Protein AF-A0A9Q1H5P4-F1 (afdb_monomer_lite)

Sequence (180 aa):
MRKVANLATELMLASLFFWCTLTIFNMATGTLNIEVEPFDPDLEKCESYEERTIQFVLANDVIEDKKKVAVLLSSMGPKGYGLLKSLSTPTKPSTLTFPNICKRLHDYYNPKPPVLLERFRFYNQIQGPSEKIAEYLAELRRLSSKCNFGGYLNEALRDKFVCGLFDTAIQKNCFQRTIH

Organism: Holothuria leucospilota (NCBI:txid206669)

Secondary structure (DSSP, 8-state):
-HHHHHHHHHHHHHHHHHHHHHHHHHHHH-------PPP-TTTS-HHHHHHHHHHHHHHTT--SHHHHHHHHHHHTHHHHHHHHHHHHTTS-GGGS-HHHHHHHHHHHHSPPPPHHHHHHHHHH----TT--HHHHHHHHHHHHTTS--GGGHHHHHHHHHHHT-S-HHHHHHHHHHT--

pLDDT: mean 86.91, std 13.99, range [42.75, 98.12]

Structure (mmCIF, N/CA/C/O backbone):
data_AF-A0A9Q1H5P4-F1
#
_entry.id   AF-A0A9Q1H5P4-F1
#
loop_
_atom_site.group_PDB
_atom_site.id
_atom_site.type_symbol
_atom_site.label_atom_id
_atom_site.label_alt_id
_atom_site.label_comp_id
_atom_site.label_asym_id
_atom_site.label_entity_id
_atom_site.label_seq_id
_atom_site.pdbx_PDB_ins_code
_atom_site.Cartn_x
_atom_site.Cartn_y
_atom_site.Cartn_z
_atom_site.occupancy
_atom_site.B_iso_or_equiv
_atom_site.auth_seq_id
_atom_site.auth_comp_id
_atom_site.auth_asym_id
_atom_site.auth_atom_id
_atom_site.pdbx_PDB_model_num
ATOM 1 N N . MET A 1 1 ? 62.545 2.302 -18.876 1.00 51.69 1 MET A N 1
ATOM 2 C CA . MET A 1 1 ? 61.712 3.328 -18.204 1.00 51.69 1 MET A CA 1
ATOM 3 C C . MET A 1 1 ? 61.069 4.331 -19.171 1.00 51.69 1 MET A C 1
ATOM 5 O O . MET A 1 1 ? 59.868 4.521 -19.074 1.00 51.69 1 MET A O 1
ATOM 9 N N . ARG A 1 2 ? 61.783 4.897 -20.163 1.00 49.81 2 ARG A N 1
ATOM 10 C CA . ARG A 1 2 ? 61.217 5.875 -21.130 1.00 49.81 2 ARG A CA 1
ATOM 11 C C . ARG A 1 2 ? 60.007 5.394 -21.964 1.00 49.81 2 ARG A C 1
ATOM 13 O O . ARG A 1 2 ? 59.100 6.174 -22.201 1.00 49.81 2 ARG A O 1
ATOM 20 N N . LYS A 1 3 ? 59.950 4.114 -22.361 1.00 52.09 3 LYS A N 1
ATOM 21 C CA . LYS A 1 3 ? 58.834 3.566 -23.168 1.00 52.09 3 LYS A CA 1
ATOM 22 C C . LYS A 1 3 ? 57.500 3.443 -22.411 1.00 52.09 3 LYS A C 1
ATOM 24 O O . LYS A 1 3 ? 56.452 3.529 -23.030 1.00 52.09 3 LYS A O 1
ATOM 29 N N . VAL A 1 4 ? 57.535 3.263 -21.088 1.00 55.25 4 VAL A N 1
ATOM 30 C CA . VAL A 1 4 ? 56.321 3.092 -20.261 1.00 55.25 4 VAL A CA 1
ATOM 31 C C . VAL A 1 4 ? 55.666 4.445 -19.962 1.00 55.25 4 VAL A C 1
ATOM 33 O O . VAL A 1 4 ? 54.445 4.547 -19.952 1.00 55.25 4 VAL A O 1
ATOM 36 N N . ALA A 1 5 ? 56.474 5.501 -19.804 1.00 55.66 5 ALA A N 1
ATOM 37 C CA . ALA A 1 5 ? 55.980 6.867 -19.634 1.00 55.66 5 ALA A CA 1
ATOM 38 C C . ALA A 1 5 ? 55.215 7.366 -20.874 1.00 55.66 5 ALA A C 1
ATOM 40 O O . ALA A 1 5 ? 54.154 7.968 -20.732 1.00 55.66 5 ALA A O 1
ATOM 41 N N . ASN A 1 6 ? 55.686 7.047 -22.085 1.00 58.84 6 ASN A N 1
ATOM 42 C CA . ASN A 1 6 ? 54.999 7.448 -23.319 1.00 58.84 6 ASN A CA 1
ATOM 43 C C . ASN A 1 6 ? 53.631 6.770 -23.466 1.00 58.84 6 ASN A C 1
ATOM 45 O O . ASN A 1 6 ? 52.664 7.438 -23.812 1.00 58.84 6 ASN A O 1
ATOM 49 N N . LEU A 1 7 ? 53.525 5.486 -23.108 1.00 65.06 7 LEU A N 1
ATOM 50 C CA . LEU A 1 7 ? 52.263 4.747 -23.185 1.00 65.06 7 LEU A CA 1
ATOM 51 C C . LEU A 1 7 ? 51.211 5.286 -22.200 1.00 65.06 7 LEU A C 1
ATOM 53 O O . LEU A 1 7 ? 50.043 5.420 -22.550 1.00 65.06 7 LEU A O 1
ATOM 57 N N . ALA A 1 8 ? 51.622 5.644 -20.979 1.00 68.06 8 ALA A N 1
ATOM 58 C CA . ALA A 1 8 ? 50.729 6.266 -20.000 1.00 68.06 8 ALA A CA 1
ATOM 59 C C . ALA A 1 8 ? 50.239 7.647 -20.468 1.00 68.06 8 ALA A C 1
ATOM 61 O O . ALA A 1 8 ? 49.067 7.980 -20.300 1.00 68.06 8 ALA A O 1
ATOM 62 N N . THR A 1 9 ? 51.120 8.423 -21.104 1.00 71.81 9 THR A N 1
ATOM 63 C CA . THR A 1 9 ? 50.775 9.751 -21.632 1.00 71.81 9 THR A CA 1
ATOM 64 C C . THR A 1 9 ? 49.818 9.646 -22.825 1.00 71.81 9 THR A C 1
ATOM 66 O O . THR A 1 9 ? 48.848 10.393 -22.896 1.00 71.81 9 THR A O 1
ATOM 69 N N . GLU A 1 10 ? 50.024 8.679 -23.724 1.00 74.69 10 GLU A N 1
ATOM 70 C CA . GLU A 1 10 ? 49.123 8.411 -24.856 1.00 74.69 10 GLU A CA 1
ATOM 71 C C . GLU A 1 10 ? 47.742 7.918 -24.403 1.00 74.69 10 GLU A C 1
ATOM 73 O O . GLU A 1 10 ? 46.731 8.376 -24.928 1.00 74.69 10 GLU A O 1
ATOM 78 N N . LEU A 1 11 ? 47.674 7.053 -23.385 1.00 71.88 11 LEU A N 1
ATOM 79 C CA . LEU A 1 11 ? 46.405 6.595 -22.804 1.00 71.88 11 LEU A CA 1
ATOM 80 C C . LEU A 1 11 ? 45.640 7.728 -22.104 1.00 71.88 11 LEU A C 1
ATOM 82 O O . LEU A 1 11 ? 44.417 7.805 -22.219 1.00 71.88 11 LEU A O 1
ATOM 86 N N . MET A 1 12 ? 46.344 8.631 -21.413 1.00 74.94 12 MET A N 1
ATOM 87 C CA . MET A 1 12 ? 45.732 9.827 -20.825 1.00 74.94 12 MET A CA 1
ATOM 88 C C . MET A 1 12 ? 45.236 10.804 -21.892 1.00 74.94 12 MET A C 1
ATOM 90 O O . MET A 1 12 ? 44.149 11.354 -21.755 1.00 74.94 12 MET A O 1
ATOM 94 N N . LEU A 1 13 ? 45.994 11.014 -22.969 1.00 74.50 13 LEU A N 1
ATOM 95 C CA . LEU A 1 13 ? 45.557 11.867 -24.073 1.00 74.50 13 LEU A CA 1
ATOM 96 C C . LEU A 1 13 ? 44.364 11.257 -24.814 1.00 74.50 13 LEU A C 1
ATOM 98 O O . LEU A 1 13 ? 43.433 11.985 -25.138 1.00 74.50 13 LEU A O 1
ATOM 102 N N . ALA A 1 14 ? 44.340 9.938 -25.022 1.00 75.19 14 ALA A N 1
ATOM 103 C CA . ALA A 1 14 ? 43.212 9.241 -25.634 1.00 75.19 14 ALA A CA 1
ATOM 104 C C . ALA A 1 14 ? 41.943 9.314 -24.769 1.00 75.19 14 ALA A C 1
ATOM 106 O O . ALA A 1 14 ? 40.855 9.520 -25.306 1.00 75.19 14 ALA A O 1
ATOM 107 N N . SER A 1 15 ? 42.066 9.203 -23.440 1.00 73.00 15 SER A N 1
ATOM 108 C CA . SER A 1 15 ? 40.922 9.365 -22.539 1.00 73.00 15 SER A CA 1
ATOM 109 C C . SER A 1 15 ? 40.432 10.811 -22.519 1.00 73.00 15 SER A C 1
ATOM 111 O O . SER A 1 15 ? 39.238 11.041 -22.674 1.00 73.00 15 SER A O 1
ATOM 113 N N . LEU A 1 16 ? 41.330 11.795 -22.426 1.00 73.19 16 LEU A N 1
ATOM 114 C CA . LEU A 1 16 ? 40.971 13.213 -22.486 1.00 73.19 16 LEU A CA 1
ATOM 115 C C . LEU A 1 16 ? 40.317 13.575 -23.823 1.00 73.19 16 LEU A C 1
ATOM 117 O O . LEU A 1 16 ? 39.323 14.294 -23.826 1.00 73.19 16 LEU A O 1
ATOM 121 N N . PHE A 1 17 ? 40.806 13.037 -24.945 1.00 79.12 17 PHE A N 1
ATOM 122 C CA . PHE A 1 17 ? 40.160 13.199 -26.248 1.00 79.12 17 PHE A CA 1
ATOM 123 C C . PHE A 1 17 ? 38.780 12.549 -26.284 1.00 79.12 17 PHE A C 1
ATOM 125 O O . PHE A 1 17 ? 37.854 13.175 -26.784 1.00 79.12 17 PHE A O 1
ATOM 132 N N . PHE A 1 18 ? 38.617 11.348 -25.727 1.00 78.19 18 PHE A N 1
ATOM 133 C CA . PHE A 1 18 ? 37.320 10.675 -25.645 1.00 78.19 18 PHE A CA 1
ATOM 134 C C . PHE A 1 18 ? 36.313 11.458 -24.792 1.00 78.19 18 PHE A C 1
ATOM 136 O O . PHE A 1 18 ? 35.179 11.666 -25.209 1.00 78.19 18 PHE A O 1
ATOM 143 N N . TRP A 1 19 ? 36.727 11.965 -23.628 1.00 67.50 19 TRP A N 1
ATOM 144 C CA . TRP A 1 19 ? 35.877 12.804 -22.779 1.00 67.50 19 TRP A CA 1
ATOM 145 C C . TRP A 1 19 ? 35.565 14.154 -23.434 1.00 67.50 19 TRP A C 1
ATOM 147 O O . TRP A 1 19 ? 34.446 14.650 -23.312 1.00 67.50 19 TRP A O 1
ATOM 157 N 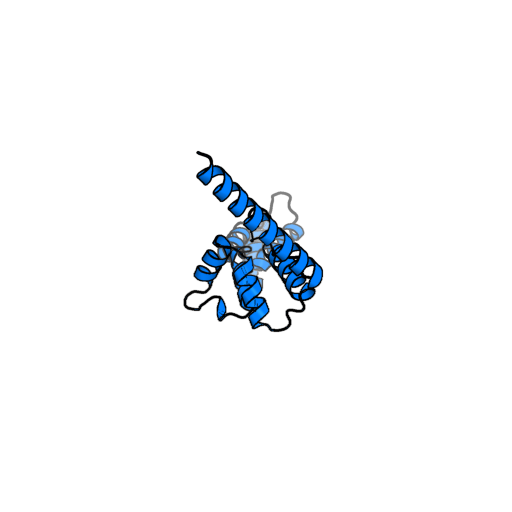N . CYS A 1 20 ? 36.509 14.734 -24.177 1.00 73.69 20 CYS A N 1
ATOM 158 C CA . CYS A 1 20 ? 36.313 15.994 -24.890 1.00 73.69 20 CYS A CA 1
ATOM 159 C C . CYS A 1 20 ? 35.357 15.827 -26.083 1.00 73.69 20 CYS A C 1
ATOM 161 O O . CYS A 1 20 ? 34.416 16.606 -26.221 1.00 73.69 20 CYS A O 1
ATOM 163 N N . THR A 1 21 ? 35.516 14.778 -26.900 1.00 72.44 21 THR A N 1
ATOM 164 C CA . THR A 1 21 ? 34.601 14.493 -28.017 1.00 72.44 21 THR A CA 1
ATOM 165 C C . THR A 1 21 ? 33.212 14.101 -27.529 1.00 72.44 21 THR A C 1
ATOM 167 O O . THR A 1 21 ? 32.233 14.549 -28.118 1.00 72.44 21 THR A O 1
ATOM 170 N N . LEU A 1 22 ? 33.105 13.351 -26.427 1.00 63.53 22 LEU A N 1
ATOM 171 C CA . LEU A 1 22 ? 31.829 13.021 -25.791 1.00 63.53 22 LEU A CA 1
ATOM 172 C C . LEU A 1 22 ? 31.125 14.275 -25.248 1.00 63.53 22 LEU A C 1
ATOM 174 O O . LEU A 1 22 ? 29.926 14.445 -25.445 1.00 63.53 22 LEU A O 1
ATOM 178 N N . THR A 1 23 ? 31.868 15.193 -24.626 1.00 61.50 23 THR A N 1
ATOM 179 C CA . THR A 1 23 ? 31.311 16.459 -24.118 1.00 61.50 23 THR A CA 1
ATOM 180 C C . THR A 1 23 ? 30.851 17.365 -25.261 1.00 61.50 23 THR A C 1
ATOM 182 O O . THR A 1 23 ? 29.743 17.893 -25.217 1.00 61.50 23 THR A O 1
ATOM 185 N N . ILE A 1 24 ? 31.653 17.497 -26.322 1.00 65.75 24 ILE A N 1
ATOM 186 C CA . ILE A 1 24 ? 31.302 18.277 -27.519 1.00 65.75 24 ILE A CA 1
ATOM 187 C C . ILE A 1 24 ? 30.094 17.659 -28.241 1.00 65.75 24 ILE A C 1
ATOM 189 O O . ILE A 1 24 ? 29.213 18.392 -28.687 1.00 65.75 24 ILE A O 1
ATOM 193 N N . PHE A 1 25 ? 30.004 16.328 -28.311 1.00 59.41 25 PHE A N 1
ATOM 194 C CA . PHE A 1 25 ? 28.846 15.617 -28.859 1.00 59.41 25 PHE A CA 1
ATOM 195 C C . PHE A 1 25 ? 27.571 15.878 -28.041 1.00 59.41 25 PHE A C 1
ATOM 197 O O . PHE A 1 25 ? 26.530 16.193 -28.619 1.00 59.41 25 PHE A O 1
ATOM 204 N N . ASN A 1 26 ? 27.658 15.834 -26.708 1.00 53.50 26 ASN A N 1
ATOM 205 C CA . ASN A 1 26 ? 26.534 16.135 -25.813 1.00 53.50 26 ASN A CA 1
ATOM 206 C C . ASN A 1 26 ? 26.091 17.607 -25.916 1.00 53.50 26 ASN A C 1
ATOM 208 O O . ASN A 1 26 ? 24.898 17.900 -25.927 1.00 53.50 26 ASN A O 1
ATOM 212 N N . MET A 1 27 ? 27.037 18.542 -26.066 1.00 51.41 27 MET A N 1
ATOM 213 C CA . MET A 1 27 ? 26.733 19.961 -26.296 1.00 51.41 27 MET A CA 1
ATOM 214 C C . MET A 1 27 ? 26.083 20.213 -27.667 1.00 51.41 27 MET A C 1
ATOM 216 O O . MET A 1 27 ? 25.209 21.068 -27.774 1.00 51.41 27 MET A O 1
ATOM 220 N N . ALA A 1 28 ? 26.481 19.475 -28.709 1.00 53.34 28 ALA A N 1
ATOM 221 C CA . ALA A 1 28 ? 25.953 19.625 -30.069 1.00 53.34 28 ALA A CA 1
ATOM 222 C C . ALA A 1 28 ? 24.545 19.030 -30.257 1.00 53.34 28 ALA A C 1
ATOM 224 O O . ALA A 1 28 ? 23.816 19.445 -31.154 1.00 53.34 28 ALA A O 1
ATOM 225 N N . THR A 1 29 ? 24.163 18.062 -29.423 1.00 52.38 29 THR A N 1
ATOM 226 C CA . THR A 1 29 ? 22.863 17.371 -29.480 1.00 52.38 29 THR A CA 1
ATOM 227 C C . THR A 1 29 ? 21.826 17.947 -28.515 1.00 52.38 29 THR A C 1
ATOM 229 O O . THR A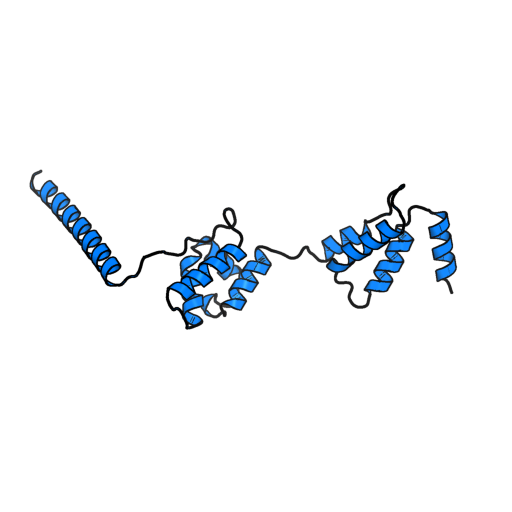 1 29 ? 20.663 17.561 -28.576 1.00 52.38 29 THR A O 1
ATOM 232 N N . GLY A 1 30 ? 22.210 18.879 -27.632 1.00 47.84 30 GLY A N 1
ATOM 233 C CA . GLY A 1 30 ? 21.310 19.457 -26.627 1.00 47.84 30 GLY A CA 1
ATOM 234 C C . GLY A 1 30 ? 20.871 18.471 -25.537 1.00 47.84 30 GLY A C 1
ATOM 235 O O . GLY A 1 30 ? 20.143 18.855 -24.624 1.00 47.84 30 GLY A O 1
ATOM 236 N N . THR A 1 31 ? 21.330 17.219 -25.585 1.00 46.59 31 THR A N 1
ATOM 237 C CA . THR A 1 31 ? 21.102 16.224 -24.539 1.00 46.59 31 THR A CA 1
ATOM 238 C C . THR A 1 31 ? 22.047 16.486 -23.376 1.00 46.59 31 THR A C 1
ATOM 240 O O . THR A 1 31 ? 23.176 16.001 -23.310 1.00 46.59 31 THR A O 1
ATOM 243 N N . LEU A 1 32 ? 21.558 17.274 -22.422 1.00 48.78 32 LEU A N 1
ATOM 244 C CA . LEU A 1 32 ? 21.985 17.177 -21.034 1.00 48.78 32 LEU A CA 1
ATOM 245 C C . LEU A 1 32 ? 21.763 15.715 -20.610 1.00 48.78 32 LEU A C 1
ATOM 247 O O . LEU A 1 32 ? 20.619 15.275 -20.529 1.00 48.78 32 LEU A O 1
ATOM 251 N N . ASN A 1 33 ? 22.840 14.957 -20.374 1.00 55.16 33 ASN A N 1
ATOM 252 C CA . ASN A 1 33 ? 22.792 13.618 -19.769 1.00 55.16 33 ASN A CA 1
ATOM 253 C C . ASN A 1 33 ? 22.322 13.729 -18.305 1.00 55.16 33 ASN A C 1
ATOM 255 O O . ASN A 1 33 ? 23.080 13.475 -17.372 1.00 55.16 33 ASN A O 1
ATOM 259 N N . ILE A 1 34 ? 21.089 14.181 -18.090 1.00 62.75 34 ILE A N 1
ATOM 260 C CA . ILE A 1 34 ? 20.423 14.144 -16.793 1.00 62.75 34 ILE A CA 1
ATOM 261 C C . ILE A 1 34 ? 19.836 12.746 -16.693 1.00 62.75 34 ILE A C 1
ATOM 263 O O . ILE A 1 34 ? 18.690 12.514 -17.055 1.00 62.75 34 ILE A O 1
ATOM 267 N N . GLU A 1 35 ? 20.644 11.778 -16.280 1.00 74.12 35 GLU A N 1
ATOM 268 C CA . GLU A 1 35 ? 20.106 10.464 -15.951 1.00 74.12 35 GLU A CA 1
ATOM 269 C C . GLU A 1 35 ? 19.216 10.587 -14.710 1.00 74.12 35 GLU A C 1
ATOM 271 O O . GLU A 1 35 ? 19.541 11.274 -13.741 1.00 74.12 35 GLU A O 1
ATOM 276 N N . VAL A 1 36 ? 18.061 9.927 -14.743 1.00 86.19 36 VAL A N 1
ATOM 277 C CA . VAL A 1 36 ? 17.199 9.805 -13.568 1.00 86.19 36 VAL A CA 1
ATOM 278 C C . VAL A 1 36 ? 17.952 8.952 -12.553 1.00 86.19 36 VAL A C 1
ATOM 280 O O . VAL A 1 36 ? 18.156 7.762 -12.788 1.00 86.19 36 VAL A O 1
ATOM 283 N N . GLU A 1 37 ? 18.356 9.554 -11.431 1.00 90.50 37 GLU A N 1
ATOM 284 C CA . GLU A 1 37 ? 19.043 8.821 -10.363 1.00 90.50 37 GLU A CA 1
ATOM 285 C C . GLU A 1 37 ? 18.213 7.608 -9.912 1.00 90.50 37 GLU A C 1
ATOM 287 O O . GLU A 1 37 ? 16.980 7.691 -9.934 1.00 90.50 37 GLU A O 1
ATOM 292 N N . PRO A 1 38 ? 18.835 6.498 -9.483 1.00 93.69 38 PRO A N 1
ATOM 293 C CA . PRO A 1 38 ? 18.115 5.335 -8.977 1.00 93.69 38 PRO A CA 1
ATOM 294 C C . PRO A 1 38 ? 17.149 5.658 -7.842 1.00 93.69 38 PRO A C 1
ATOM 296 O O . PRO A 1 38 ? 17.393 6.554 -7.040 1.00 93.69 38 PRO A O 1
ATOM 299 N N . PHE A 1 39 ? 16.062 4.893 -7.764 1.00 93.00 39 PHE A N 1
ATOM 300 C CA . PHE A 1 39 ? 15.120 5.012 -6.661 1.00 93.00 39 PHE A CA 1
ATOM 301 C C . PHE A 1 39 ? 15.747 4.503 -5.359 1.00 93.00 39 PHE A C 1
ATOM 303 O O . PHE A 1 39 ? 16.233 3.365 -5.305 1.00 93.00 39 PHE A O 1
ATOM 310 N N . ASP A 1 40 ? 15.669 5.320 -4.309 1.00 92.25 40 ASP A N 1
ATOM 311 C CA . ASP A 1 40 ? 16.050 4.942 -2.953 1.00 92.25 40 ASP A CA 1
ATOM 312 C C . ASP A 1 40 ? 14.885 5.201 -1.977 1.00 92.25 40 ASP A C 1
ATOM 314 O O . ASP A 1 40 ? 14.543 6.361 -1.726 1.00 92.25 40 ASP A O 1
ATOM 318 N N . PRO A 1 41 ? 14.270 4.143 -1.410 1.00 90.25 41 PRO A N 1
ATOM 319 C CA . PRO A 1 41 ? 13.143 4.294 -0.494 1.00 90.25 41 PRO A CA 1
ATOM 320 C C . PRO A 1 41 ? 13.510 4.972 0.835 1.00 90.25 41 PRO A C 1
ATOM 322 O O . PRO A 1 41 ? 12.603 5.397 1.548 1.00 90.25 41 PRO A O 1
ATOM 325 N N . ASP A 1 42 ? 14.800 5.072 1.178 1.00 91.81 42 ASP A N 1
ATOM 326 C CA . ASP A 1 42 ? 15.257 5.786 2.374 1.00 91.81 42 ASP A CA 1
ATOM 327 C C . ASP A 1 42 ? 15.393 7.302 2.126 1.00 91.81 42 ASP A C 1
ATOM 329 O O . ASP A 1 42 ? 15.415 8.086 3.078 1.00 91.81 42 ASP A O 1
ATOM 333 N N . LEU A 1 43 ? 15.469 7.732 0.858 1.00 92.44 43 LEU A N 1
ATOM 334 C CA . LEU A 1 43 ? 15.679 9.133 0.468 1.00 92.44 43 LEU A CA 1
ATOM 335 C C . LEU A 1 43 ? 14.416 9.808 -0.071 1.00 92.44 43 LEU A C 1
ATOM 337 O O . LEU A 1 43 ? 14.216 11.002 0.151 1.00 92.44 43 LEU A O 1
ATOM 341 N N . GLU A 1 44 ? 13.560 9.072 -0.777 1.00 92.62 44 GLU A N 1
ATOM 342 C CA . GLU A 1 44 ? 12.361 9.629 -1.397 1.00 92.62 44 GLU A CA 1
ATOM 343 C C . GLU A 1 44 ? 11.172 8.661 -1.363 1.00 92.62 44 GLU A C 1
ATOM 345 O O . GLU A 1 44 ? 11.305 7.449 -1.189 1.00 92.62 44 GLU A O 1
ATOM 350 N N . LYS A 1 45 ? 9.971 9.208 -1.564 1.00 92.88 45 LYS A N 1
ATOM 351 C CA . LYS A 1 45 ? 8.753 8.408 -1.719 1.00 92.88 45 LYS A CA 1
ATOM 352 C C . LYS A 1 45 ? 8.649 7.856 -3.138 1.00 92.88 45 LYS A C 1
ATOM 354 O O . LYS A 1 45 ? 9.083 8.498 -4.092 1.00 92.88 45 LYS A O 1
ATOM 359 N N . CYS A 1 46 ? 8.000 6.701 -3.283 1.00 92.88 46 CYS A N 1
ATOM 360 C CA . CYS A 1 46 ? 7.779 6.076 -4.589 1.00 92.88 46 CYS A CA 1
ATOM 361 C C . CYS A 1 46 ? 7.018 7.002 -5.556 1.00 92.88 46 CYS A C 1
ATOM 363 O O . CYS A 1 46 ? 7.329 7.039 -6.742 1.00 92.88 46 CYS A O 1
ATOM 365 N N . GLU A 1 47 ? 6.065 7.783 -5.049 1.00 93.25 47 GLU A N 1
ATOM 366 C CA . GLU A 1 47 ? 5.308 8.762 -5.831 1.00 93.25 47 GLU A CA 1
ATOM 367 C C . GLU A 1 47 ? 6.214 9.871 -6.374 1.00 93.25 47 GLU A C 1
ATOM 369 O O . GLU A 1 47 ? 6.118 10.240 -7.539 1.00 93.25 47 GLU A O 1
ATOM 374 N N . SER A 1 48 ? 7.150 10.360 -5.555 1.00 94.06 48 SER A N 1
ATOM 375 C CA . SER A 1 48 ? 8.129 11.368 -5.977 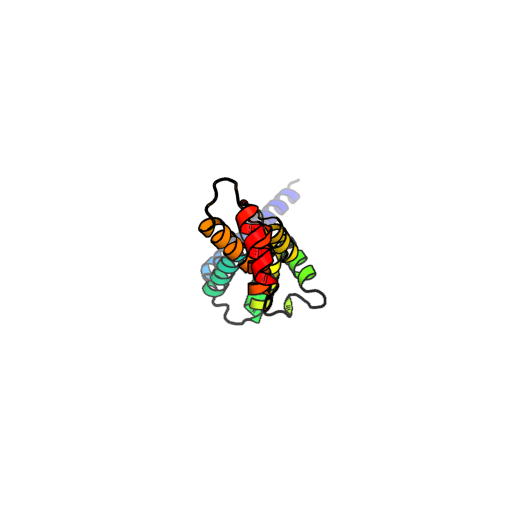1.00 94.06 48 SER A CA 1
ATOM 376 C C . SER A 1 48 ? 9.055 10.825 -7.069 1.00 94.06 48 SER A C 1
ATOM 378 O O . SER A 1 48 ? 9.360 11.532 -8.032 1.00 94.06 48 SER A O 1
ATOM 380 N N . TYR A 1 49 ? 9.434 9.546 -6.969 1.00 94.69 49 TYR A N 1
ATOM 381 C CA . TYR A 1 49 ? 10.204 8.858 -8.003 1.00 94.69 49 TYR A CA 1
ATOM 382 C C . TYR A 1 49 ? 9.437 8.735 -9.329 1.00 94.69 49 TYR A C 1
ATOM 384 O O . TYR A 1 49 ? 9.988 8.985 -10.408 1.00 94.69 49 TYR A O 1
ATOM 392 N N . GLU A 1 50 ? 8.155 8.368 -9.262 1.00 94.19 50 GLU A N 1
ATOM 393 C CA . GLU A 1 50 ? 7.272 8.327 -10.429 1.00 94.19 50 GLU A CA 1
ATOM 394 C C . GLU A 1 50 ? 7.164 9.712 -11.080 1.00 94.19 50 GLU A C 1
ATOM 396 O O . GLU A 1 50 ? 7.390 9.843 -12.285 1.00 94.19 50 GLU A O 1
ATOM 401 N N . GLU A 1 51 ? 6.887 10.751 -10.288 1.00 93.81 51 GLU A N 1
ATOM 402 C CA . GLU A 1 51 ? 6.735 12.128 -10.760 1.00 93.81 51 GLU A CA 1
ATOM 403 C C . GLU A 1 51 ? 7.984 12.615 -11.503 1.00 93.81 51 GLU A C 1
ATOM 405 O O . GLU A 1 51 ? 7.876 13.090 -12.638 1.00 93.81 51 GLU A O 1
ATOM 410 N N . ARG A 1 52 ? 9.184 12.447 -10.925 1.00 93.56 52 ARG A N 1
ATOM 411 C CA . ARG A 1 52 ? 10.431 12.866 -11.590 1.00 93.56 52 ARG A CA 1
ATOM 412 C C . ARG A 1 52 ? 10.744 12.042 -12.839 1.00 93.56 52 ARG A C 1
ATOM 414 O O . ARG A 1 52 ? 11.242 12.594 -13.819 1.00 93.56 52 ARG A O 1
ATOM 421 N N . THR A 1 53 ? 10.394 10.755 -12.852 1.00 92.19 53 THR A N 1
ATOM 422 C CA . THR A 1 53 ? 10.538 9.909 -14.048 1.00 92.19 53 THR A CA 1
ATOM 423 C C . THR A 1 53 ? 9.608 10.375 -15.168 1.00 92.19 53 THR A C 1
ATOM 425 O O . THR A 1 53 ? 10.018 10.429 -16.328 1.00 92.19 53 THR A O 1
ATOM 428 N N . ILE A 1 54 ? 8.375 10.772 -14.840 1.00 92.25 54 ILE A N 1
ATOM 429 C CA . ILE A 1 54 ? 7.430 11.346 -15.805 1.00 92.25 54 ILE A CA 1
ATOM 430 C C . ILE A 1 54 ? 7.967 12.667 -16.361 1.00 92.25 54 ILE A C 1
ATOM 432 O O . ILE A 1 54 ? 7.938 12.859 -17.575 1.00 92.25 54 ILE A O 1
ATOM 436 N N . GLN A 1 55 ? 8.503 13.554 -15.516 1.00 92.25 55 GLN A N 1
ATOM 437 C CA . GLN A 1 55 ? 9.112 14.802 -15.991 1.00 92.25 55 GLN A CA 1
ATOM 438 C C . GLN A 1 55 ? 10.291 14.541 -16.931 1.00 92.25 55 GLN A C 1
ATOM 440 O O . GLN A 1 55 ? 10.399 15.190 -17.967 1.00 92.25 55 GLN A O 1
ATOM 445 N N . PHE A 1 56 ? 11.129 13.548 -16.628 1.00 90.94 56 PHE A N 1
ATOM 446 C CA . PHE A 1 56 ? 12.218 13.147 -17.516 1.00 90.94 56 PHE A CA 1
ATOM 447 C C . PHE A 1 56 ? 11.706 12.620 -18.865 1.00 90.94 56 PHE A C 1
ATOM 449 O O . PHE A 1 56 ? 12.191 13.030 -19.917 1.00 90.94 56 PHE A O 1
ATOM 456 N N . VAL A 1 57 ? 10.696 11.746 -18.850 1.00 90.25 57 VAL A N 1
ATOM 457 C CA . VAL A 1 57 ? 10.036 11.229 -20.060 1.00 90.25 57 VAL A CA 1
ATOM 458 C C . VAL A 1 57 ? 9.475 12.369 -20.917 1.00 90.25 57 VAL A C 1
ATOM 460 O O . VAL A 1 57 ? 9.643 12.347 -22.135 1.00 90.25 57 VAL A O 1
ATOM 463 N N . LEU A 1 58 ? 8.840 13.364 -20.291 1.00 89.25 58 LEU A N 1
ATOM 464 C CA . LEU A 1 58 ? 8.278 14.533 -20.970 1.00 89.25 58 LEU A CA 1
ATOM 465 C C . LEU A 1 58 ? 9.367 15.440 -21.552 1.00 89.25 58 LEU A C 1
ATOM 467 O O . LEU A 1 58 ? 9.266 15.833 -22.707 1.00 89.25 58 LEU A O 1
ATOM 471 N N . ALA A 1 59 ? 10.418 15.731 -20.784 1.00 86.94 59 ALA A N 1
ATOM 472 C CA . ALA A 1 59 ? 11.521 16.589 -21.217 1.00 86.94 59 ALA A CA 1
ATOM 473 C C . ALA A 1 59 ? 12.326 16.004 -22.390 1.00 86.94 59 ALA A C 1
ATOM 475 O O . ALA A 1 59 ? 12.972 16.751 -23.116 1.00 86.94 59 ALA A O 1
ATOM 476 N N . ASN A 1 60 ? 12.288 14.681 -22.569 1.00 86.19 60 ASN A N 1
ATOM 477 C CA . ASN A 1 60 ? 12.992 13.966 -23.636 1.00 86.19 60 ASN A CA 1
ATOM 478 C C . ASN A 1 60 ? 12.060 13.505 -24.772 1.00 86.19 60 ASN A C 1
ATOM 480 O O . ASN A 1 60 ? 12.429 12.610 -25.536 1.00 86.19 60 ASN A O 1
ATOM 484 N N . ASP A 1 61 ? 10.841 14.051 -24.861 1.00 88.19 61 ASP A N 1
ATOM 485 C CA . ASP A 1 61 ? 9.856 13.728 -25.905 1.00 88.19 61 ASP A CA 1
ATOM 486 C C . ASP A 1 61 ? 9.605 12.212 -26.068 1.00 88.19 61 ASP A C 1
ATOM 488 O O . ASP A 1 61 ? 9.398 11.675 -27.164 1.00 88.19 61 ASP A O 1
ATOM 492 N N . VAL A 1 62 ? 9.612 11.472 -24.954 1.00 86.00 62 VAL A N 1
ATOM 493 C CA . VAL A 1 62 ? 9.376 10.025 -24.950 1.00 86.00 62 VAL A CA 1
ATOM 494 C C . VAL A 1 62 ? 7.870 9.753 -24.976 1.00 86.00 62 VAL A C 1
ATOM 496 O O . VAL A 1 62 ? 7.205 9.572 -23.956 1.00 86.00 62 VAL A O 1
ATOM 499 N N . ILE A 1 63 ? 7.315 9.707 -26.187 1.00 84.38 63 ILE A N 1
ATOM 500 C CA . ILE A 1 63 ? 5.864 9.571 -26.398 1.00 84.38 63 ILE A CA 1
ATOM 501 C C . ILE A 1 63 ? 5.401 8.107 -26.291 1.00 84.38 63 ILE A C 1
ATOM 503 O O . ILE A 1 63 ? 4.344 7.827 -25.723 1.00 84.38 63 ILE A O 1
ATOM 507 N N . GLU A 1 64 ? 6.189 7.161 -26.811 1.00 91.19 64 GLU A N 1
ATOM 508 C CA . GLU A 1 64 ? 5.809 5.746 -26.902 1.00 91.19 64 GLU A CA 1
ATOM 509 C C . GLU A 1 64 ? 5.814 5.050 -25.532 1.00 91.19 64 GLU A C 1
ATOM 511 O O . GLU A 1 64 ? 6.833 5.014 -24.841 1.00 91.19 64 GLU A O 1
ATOM 516 N N . ASP A 1 65 ? 4.708 4.397 -25.168 1.00 90.50 65 ASP A N 1
ATOM 517 C CA . ASP A 1 65 ? 4.554 3.754 -23.855 1.00 90.50 65 ASP A CA 1
ATOM 518 C C . ASP A 1 65 ? 5.605 2.677 -23.568 1.00 90.50 65 ASP A C 1
ATOM 520 O O . ASP A 1 65 ? 6.092 2.566 -22.442 1.00 90.50 65 ASP A O 1
ATOM 524 N N . LYS A 1 66 ? 6.024 1.918 -24.589 1.00 92.12 66 LYS A N 1
ATOM 525 C CA . LYS A 1 66 ? 7.114 0.942 -24.444 1.00 92.12 66 LYS A CA 1
ATOM 526 C C . LYS A 1 66 ? 8.431 1.608 -24.055 1.00 92.12 66 LYS A C 1
ATOM 528 O O . LYS A 1 66 ? 9.179 1.048 -23.256 1.00 92.12 66 LYS A O 1
ATOM 533 N N . LYS A 1 67 ? 8.709 2.803 -24.585 1.00 92.12 67 LYS A N 1
ATOM 534 C CA . LYS A 1 67 ? 9.909 3.565 -24.233 1.00 92.12 67 LYS A CA 1
ATOM 535 C C . LYS A 1 67 ? 9.813 4.129 -22.819 1.00 92.12 67 LYS A C 1
ATOM 537 O O . LYS A 1 67 ? 10.802 4.058 -22.106 1.00 92.12 67 LYS A O 1
ATOM 542 N N . LYS A 1 68 ? 8.637 4.579 -22.368 1.00 92.25 68 LYS A N 1
ATOM 543 C CA . LYS A 1 68 ? 8.425 4.999 -20.965 1.00 92.25 68 LYS A CA 1
ATOM 544 C C . LYS A 1 68 ? 8.732 3.869 -19.983 1.00 92.25 68 LYS A C 1
ATOM 546 O O . LYS A 1 68 ? 9.422 4.077 -18.991 1.00 92.25 68 LYS A O 1
ATOM 551 N N . VAL A 1 69 ? 8.260 2.657 -20.292 1.00 95.38 69 VAL A N 1
ATOM 552 C CA . VAL A 1 69 ? 8.581 1.452 -19.512 1.00 95.38 69 VAL A CA 1
ATOM 553 C C . VAL A 1 69 ? 10.083 1.174 -19.543 1.00 95.38 69 VAL A C 1
ATOM 555 O O . VAL A 1 69 ? 10.673 0.942 -18.495 1.00 95.38 69 VAL A O 1
ATOM 558 N N . ALA A 1 70 ? 10.723 1.230 -20.714 1.00 94.31 70 ALA A N 1
ATOM 559 C CA . ALA A 1 70 ? 12.165 1.014 -20.824 1.00 94.31 70 ALA A CA 1
ATOM 560 C C . ALA A 1 70 ? 12.973 2.023 -19.991 1.00 94.31 70 ALA A C 1
ATOM 562 O O . ALA A 1 70 ? 13.863 1.604 -19.254 1.00 94.31 70 ALA A O 1
ATOM 563 N N . VAL A 1 71 ? 12.613 3.311 -20.052 1.00 92.94 71 VAL A N 1
ATOM 564 C CA . VAL A 1 71 ? 13.214 4.384 -19.247 1.00 92.94 71 VAL A CA 1
ATOM 565 C C . VAL A 1 71 ? 13.109 4.041 -17.764 1.00 92.94 71 VAL A C 1
ATOM 567 O O . VAL A 1 71 ? 14.144 3.881 -17.125 1.00 92.94 71 VAL A O 1
ATOM 570 N N . LEU A 1 72 ? 11.897 3.798 -17.252 1.00 94.12 72 LEU A N 1
ATOM 571 C CA . LEU A 1 72 ? 11.667 3.473 -15.839 1.00 94.12 72 LEU A CA 1
ATOM 572 C C . LEU A 1 72 ? 12.471 2.247 -15.371 1.00 94.12 72 L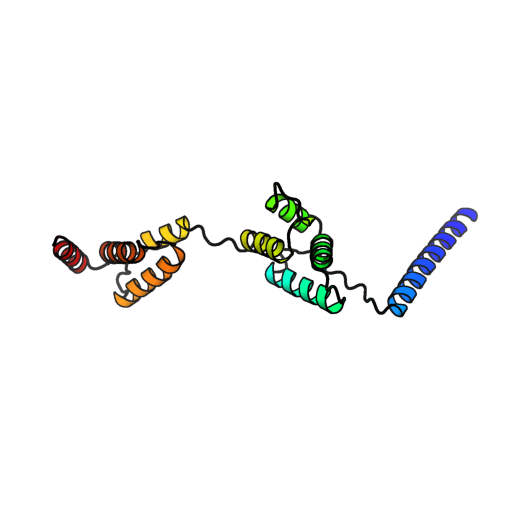EU A C 1
ATOM 574 O O . LEU A 1 72 ? 13.074 2.259 -14.299 1.00 94.12 72 LEU A O 1
ATOM 578 N N . LEU A 1 73 ? 12.493 1.176 -16.172 1.00 95.25 73 LEU A N 1
ATOM 579 C CA . LEU A 1 73 ? 13.220 -0.049 -15.829 1.00 95.25 73 LEU A CA 1
ATOM 580 C C . LEU A 1 73 ? 14.739 0.153 -15.834 1.00 95.25 73 LEU A C 1
ATOM 582 O O . LEU A 1 73 ? 15.430 -0.474 -15.033 1.00 95.25 73 LEU A O 1
ATOM 586 N N . SER A 1 74 ? 15.255 1.004 -16.725 1.00 92.75 74 SER A N 1
ATOM 587 C CA . SER A 1 74 ? 16.682 1.337 -16.777 1.00 92.75 74 SER A CA 1
ATOM 588 C C . SER A 1 74 ? 17.110 2.293 -15.662 1.00 92.75 74 SER A C 1
ATOM 590 O O . SER A 1 74 ? 18.206 2.139 -15.131 1.00 92.75 74 SER A O 1
ATOM 592 N N . SER A 1 75 ? 16.242 3.227 -15.261 1.00 92.69 75 SER A N 1
ATOM 593 C CA . SER A 1 75 ? 16.566 4.269 -14.285 1.00 92.69 75 SER A CA 1
ATOM 594 C C . SER A 1 75 ? 16.409 3.833 -12.833 1.00 92.69 75 SER A C 1
ATOM 596 O O . SER A 1 75 ? 17.030 4.420 -11.961 1.00 92.69 75 SER A O 1
ATOM 598 N N . MET A 1 76 ? 15.597 2.816 -12.524 1.00 92.81 76 MET A N 1
ATOM 599 C CA . MET A 1 76 ? 15.280 2.454 -11.128 1.00 92.81 76 MET A CA 1
ATOM 600 C C . MET A 1 76 ? 16.411 1.757 -10.361 1.00 92.81 76 MET A C 1
ATOM 602 O O . MET A 1 76 ? 16.294 1.511 -9.158 1.00 92.81 76 MET A O 1
ATOM 606 N N . GLY A 1 77 ? 17.502 1.421 -11.050 1.00 94.00 77 GLY A N 1
ATOM 607 C CA . GLY A 1 77 ? 18.659 0.746 -10.476 1.00 94.00 77 GLY A CA 1
ATOM 608 C C . GLY A 1 77 ? 18.409 -0.720 -10.081 1.00 94.00 77 GLY A C 1
ATOM 609 O O . GLY A 1 77 ? 17.294 -1.244 -10.165 1.00 94.00 77 GLY A O 1
ATOM 610 N N . PRO A 1 78 ? 19.461 -1.428 -9.631 1.00 94.31 78 PRO A N 1
ATOM 611 C CA . PRO A 1 78 ? 19.414 -2.874 -9.414 1.00 94.31 78 PRO A CA 1
ATOM 612 C C . PRO A 1 78 ? 18.477 -3.290 -8.272 1.00 94.31 78 PRO A C 1
ATOM 614 O O . PRO A 1 78 ? 17.793 -4.308 -8.390 1.00 94.31 78 PRO A O 1
ATOM 617 N N . LYS A 1 79 ? 18.412 -2.508 -7.183 1.00 93.31 79 LYS A N 1
ATOM 618 C CA . LYS A 1 79 ? 17.525 -2.787 -6.040 1.00 93.31 79 LYS A CA 1
ATOM 619 C C . LYS A 1 79 ? 16.051 -2.657 -6.441 1.00 93.31 79 LYS A C 1
ATOM 621 O O . LYS A 1 79 ? 15.288 -3.604 -6.252 1.00 93.31 79 LYS A O 1
ATOM 626 N N . GLY A 1 80 ? 15.677 -1.524 -7.045 1.00 93.69 80 GLY A N 1
ATOM 627 C CA . GLY A 1 80 ? 14.313 -1.268 -7.514 1.00 93.69 80 GLY A CA 1
ATOM 628 C C . GLY A 1 80 ? 13.865 -2.286 -8.563 1.00 93.69 80 GLY A C 1
ATOM 629 O O . GLY A 1 80 ? 12.789 -2.875 -8.443 1.00 93.69 80 GLY A O 1
ATOM 630 N N . TYR A 1 81 ? 14.731 -2.589 -9.534 1.00 95.75 81 TYR A N 1
ATOM 631 C CA . TYR A 1 81 ? 14.434 -3.588 -10.560 1.00 95.75 81 TYR A CA 1
ATOM 632 C C . TYR A 1 81 ? 14.293 -5.003 -9.982 1.00 95.75 81 TYR A C 1
ATOM 634 O O . TYR A 1 81 ? 13.389 -5.747 -10.370 1.00 95.75 81 TYR A O 1
ATOM 642 N N . GLY A 1 82 ? 15.153 -5.387 -9.032 1.00 96.25 82 GLY A N 1
ATOM 643 C CA . GLY A 1 82 ? 15.081 -6.680 -8.347 1.00 96.25 82 GLY A CA 1
ATOM 644 C C . GLY A 1 82 ? 13.760 -6.877 -7.601 1.00 96.25 82 GLY A C 1
ATOM 645 O O . GLY A 1 82 ? 13.116 -7.920 -7.753 1.00 96.25 82 GLY A O 1
ATOM 646 N N . LEU A 1 83 ? 13.315 -5.854 -6.866 1.00 95.81 83 LEU A N 1
ATOM 647 C CA . LEU A 1 83 ? 12.011 -5.851 -6.208 1.00 95.81 83 LEU A CA 1
ATOM 648 C C . LEU A 1 83 ? 10.872 -5.968 -7.226 1.00 95.81 83 LEU A C 1
ATOM 650 O O . LEU A 1 83 ? 10.032 -6.860 -7.104 1.00 95.81 83 LEU A O 1
ATOM 654 N N . LEU A 1 84 ? 10.852 -5.116 -8.255 1.00 96.88 84 LEU A N 1
ATOM 655 C CA . LEU A 1 84 ? 9.796 -5.134 -9.266 1.00 96.88 84 LEU A CA 1
ATOM 656 C C . LEU A 1 84 ? 9.712 -6.492 -9.973 1.00 96.88 84 LEU A C 1
ATOM 658 O O . LEU A 1 84 ? 8.615 -6.989 -10.232 1.00 96.88 84 LEU A O 1
ATOM 662 N N . LYS A 1 85 ? 10.857 -7.121 -10.260 1.00 97.06 85 LYS A N 1
ATOM 663 C CA . LYS A 1 85 ? 10.916 -8.469 -10.831 1.00 97.06 85 LYS A CA 1
ATOM 664 C C . LYS A 1 85 ? 10.246 -9.495 -9.915 1.00 97.06 85 LYS A C 1
ATOM 666 O O . LYS A 1 85 ? 9.461 -10.296 -10.412 1.00 97.06 85 LYS A O 1
ATOM 671 N N . SER A 1 86 ? 10.493 -9.431 -8.604 1.00 97.12 86 SER A N 1
ATOM 672 C CA . SER A 1 86 ? 9.804 -10.270 -7.613 1.00 97.12 86 SER A CA 1
ATOM 673 C C . SER A 1 86 ? 8.288 -10.037 -7.646 1.00 97.12 86 SER A C 1
ATOM 675 O O . SER A 1 86 ? 7.525 -10.978 -7.876 1.00 97.12 86 SER A O 1
ATOM 677 N N . LEU A 1 87 ? 7.861 -8.769 -7.564 1.00 95.69 87 LEU A N 1
ATOM 678 C CA . LEU A 1 87 ? 6.452 -8.352 -7.584 1.00 95.69 87 LEU A CA 1
ATOM 679 C C . LEU A 1 87 ? 5.721 -8.665 -8.900 1.00 95.69 87 LEU A C 1
ATOM 681 O O . LEU A 1 87 ? 4.491 -8.655 -8.927 1.00 95.69 87 LEU A O 1
ATOM 685 N N . SER A 1 88 ? 6.443 -8.903 -9.998 1.00 95.94 88 SER A N 1
ATOM 686 C CA . SER A 1 88 ? 5.867 -9.155 -11.328 1.00 95.94 88 SER A CA 1
ATOM 687 C C . SER A 1 88 ? 5.690 -10.640 -11.653 1.00 95.94 88 SER A C 1
ATOM 689 O O . SER A 1 88 ? 5.032 -10.962 -12.642 1.00 95.94 88 SER A O 1
ATOM 691 N N . THR A 1 89 ? 6.230 -11.549 -10.840 1.00 93.62 89 THR A N 1
ATOM 692 C CA . THR A 1 89 ? 6.165 -13.005 -11.061 1.00 93.62 89 THR A CA 1
ATOM 693 C C . THR A 1 89 ? 4.711 -13.486 -11.229 1.00 93.62 89 THR A C 1
ATOM 695 O O . THR A 1 89 ? 3.858 -13.086 -10.434 1.00 93.62 89 THR A O 1
ATOM 698 N N . PRO A 1 90 ? 4.384 -14.332 -12.236 1.00 93.81 90 PRO A N 1
ATOM 699 C CA . PRO A 1 90 ? 5.268 -15.016 -13.199 1.00 93.81 90 PRO A CA 1
ATOM 700 C C . PRO A 1 90 ? 5.600 -14.216 -14.476 1.00 93.81 90 PRO A C 1
ATOM 702 O O . PRO A 1 90 ? 6.260 -14.732 -15.377 1.00 93.81 90 PRO A O 1
ATOM 705 N N . THR A 1 91 ? 5.140 -12.971 -14.591 1.00 95.50 91 THR A N 1
ATOM 706 C CA . THR A 1 91 ? 5.358 -12.118 -15.771 1.00 95.50 91 THR A CA 1
ATOM 707 C C . THR A 1 91 ? 6.676 -11.340 -15.703 1.00 95.50 91 THR A C 1
ATOM 709 O O . THR A 1 91 ? 7.268 -11.164 -14.637 1.00 95.50 91 THR A O 1
ATOM 712 N N . LYS A 1 92 ? 7.163 -10.857 -16.854 1.00 95.31 92 LYS A N 1
ATOM 713 C CA . LYS A 1 92 ? 8.368 -10.014 -16.914 1.00 95.31 92 LYS A CA 1
ATOM 714 C C . LYS A 1 92 ? 7.991 -8.540 -16.715 1.00 95.31 92 LYS A C 1
ATOM 716 O O . LYS A 1 92 ? 7.038 -8.099 -17.361 1.00 95.31 92 LYS A O 1
ATOM 721 N N . PRO A 1 93 ? 8.770 -7.745 -15.954 1.00 95.94 93 PRO A N 1
ATOM 722 C CA . PRO A 1 93 ? 8.525 -6.307 -15.814 1.00 95.94 93 PRO A CA 1
ATOM 723 C C . PRO A 1 93 ? 8.383 -5.571 -17.154 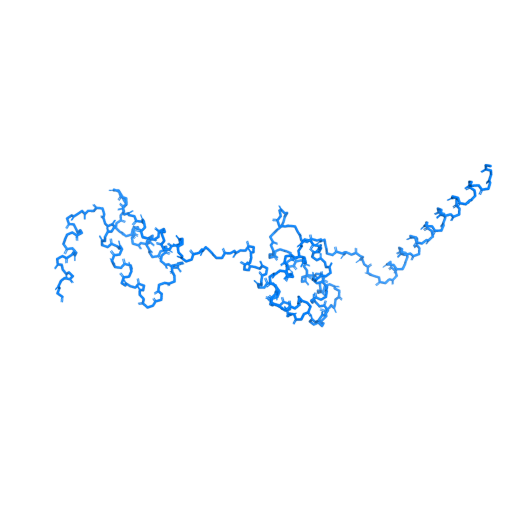1.00 95.94 93 PRO A C 1
ATOM 725 O O . PRO A 1 93 ? 7.493 -4.746 -17.309 1.00 95.94 93 PRO A O 1
ATOM 728 N N . SER A 1 94 ? 9.178 -5.942 -18.164 1.00 95.75 94 SER A N 1
ATOM 729 C CA . SER A 1 94 ? 9.140 -5.341 -19.508 1.00 95.75 94 SER A CA 1
ATOM 730 C C . SER A 1 94 ? 7.863 -5.613 -20.311 1.00 95.75 94 SER A C 1
ATOM 732 O O . SER A 1 94 ? 7.648 -4.980 -21.340 1.00 95.75 94 SER A O 1
ATOM 734 N N . THR A 1 95 ? 7.024 -6.556 -19.874 1.00 96.12 95 THR A N 1
ATOM 735 C CA . THR A 1 95 ? 5.723 -6.845 -20.505 1.00 96.12 95 THR A CA 1
ATOM 736 C C . THR A 1 95 ? 4.561 -6.100 -19.850 1.00 96.12 95 THR A C 1
ATOM 738 O O . THR A 1 95 ? 3.443 -6.147 -20.358 1.00 96.12 95 THR A O 1
ATOM 741 N N . LEU A 1 96 ? 4.805 -5.422 -18.725 1.00 96.25 96 LEU A N 1
ATOM 742 C CA . LEU A 1 96 ? 3.799 -4.631 -18.028 1.00 96.25 96 LEU A CA 1
ATOM 743 C C . LEU A 1 96 ? 3.678 -3.238 -18.651 1.00 96.25 96 LEU A C 1
ATOM 745 O O . LEU A 1 96 ? 4.626 -2.698 -19.217 1.00 96.25 96 LEU A O 1
ATOM 749 N N . THR A 1 97 ? 2.500 -2.637 -18.511 1.00 96.50 97 THR A N 1
ATOM 750 C CA . THR A 1 97 ? 2.290 -1.224 -18.836 1.00 96.50 97 THR A CA 1
ATOM 751 C C . THR A 1 97 ? 2.849 -0.339 -17.723 1.00 96.50 97 THR A C 1
ATOM 753 O O . THR A 1 97 ? 2.898 -0.759 -16.564 1.00 96.50 97 THR A O 1
ATOM 756 N N . PHE A 1 98 ? 3.218 0.901 -18.052 1.00 94.00 98 PHE A N 1
ATOM 757 C CA . PHE A 1 98 ? 3.714 1.872 -17.070 1.00 94.00 98 PHE A CA 1
ATOM 758 C C . PHE A 1 98 ? 2.770 2.019 -15.852 1.00 94.00 98 PHE A C 1
ATOM 760 O O . PHE A 1 98 ? 3.238 1.810 -14.733 1.00 94.00 98 PHE A O 1
ATOM 767 N N . PRO A 1 99 ? 1.437 2.199 -16.015 1.00 95.12 99 PRO A N 1
ATOM 768 C CA . PRO A 1 99 ? 0.526 2.287 -14.868 1.00 95.12 99 PRO A CA 1
ATOM 769 C C . PRO A 1 99 ? 0.493 1.021 -14.002 1.00 95.12 99 PRO A C 1
ATOM 771 O O . PRO A 1 99 ? 0.346 1.099 -12.784 1.00 95.12 99 PRO A O 1
ATOM 774 N N . ASN A 1 100 ? 0.642 -0.161 -14.609 1.00 96.38 100 ASN A N 1
ATOM 775 C CA . ASN A 1 100 ? 0.675 -1.419 -13.864 1.00 96.38 100 ASN A CA 1
ATOM 776 C C . ASN A 1 100 ? 1.964 -1.571 -13.049 1.00 96.38 100 ASN A C 1
ATOM 778 O O . ASN A 1 100 ? 1.928 -2.183 -11.982 1.00 96.38 100 ASN A O 1
ATOM 782 N N . ILE A 1 101 ? 3.085 -1.030 -13.534 1.00 96.31 101 ILE A N 1
ATOM 783 C CA . ILE A 1 101 ? 4.342 -0.990 -12.781 1.00 96.31 101 ILE A CA 1
ATOM 784 C C . ILE A 1 101 ? 4.195 -0.050 -11.582 1.00 96.31 101 ILE A C 1
ATOM 786 O O . ILE A 1 101 ? 4.407 -0.500 -10.456 1.00 96.31 101 ILE A O 1
ATOM 790 N N . CYS A 1 102 ? 3.756 1.197 -11.798 1.00 94.44 102 CYS A N 1
ATOM 791 C CA . CYS A 1 102 ? 3.563 2.173 -10.718 1.00 94.44 102 CYS A CA 1
ATOM 792 C C . CYS A 1 102 ? 2.606 1.641 -9.649 1.00 94.44 102 CYS A C 1
ATOM 794 O O . CYS A 1 102 ? 2.929 1.653 -8.465 1.00 94.44 102 CYS A O 1
ATOM 796 N N . LYS A 1 103 ? 1.479 1.040 -10.057 1.00 94.31 103 LYS A N 1
ATOM 797 C CA . LYS A 1 103 ? 0.534 0.412 -9.126 1.00 94.31 103 LYS A CA 1
ATOM 798 C C . LYS A 1 103 ? 1.191 -0.646 -8.234 1.00 94.31 103 LYS A C 1
ATOM 800 O O . LYS A 1 103 ? 0.975 -0.631 -7.029 1.00 94.31 103 LYS A O 1
ATOM 805 N N . ARG A 1 104 ? 1.992 -1.558 -8.799 1.00 95.06 104 ARG A N 1
ATOM 806 C CA . ARG A 1 104 ? 2.674 -2.606 -8.013 1.00 95.06 104 ARG A CA 1
ATOM 807 C C . ARG A 1 104 ? 3.658 -2.016 -7.008 1.00 95.06 104 ARG A C 1
ATOM 809 O O . ARG A 1 104 ? 3.749 -2.521 -5.894 1.00 95.06 104 ARG A O 1
ATOM 816 N N . LEU A 1 105 ? 4.388 -0.973 -7.401 1.00 94.44 105 LEU A N 1
ATOM 817 C CA . LEU A 1 105 ? 5.319 -0.285 -6.509 1.00 94.44 105 LEU A CA 1
ATOM 818 C C . LEU A 1 105 ? 4.563 0.454 -5.396 1.00 94.44 105 LEU A C 1
ATOM 820 O O . LEU A 1 105 ? 4.918 0.305 -4.231 1.00 94.44 105 LEU A O 1
ATOM 824 N N . HIS A 1 106 ? 3.470 1.150 -5.715 1.00 93.19 106 HIS A N 1
ATOM 825 C CA . HIS A 1 106 ? 2.618 1.813 -4.724 1.00 93.19 106 HIS A CA 1
ATOM 826 C C . HIS A 1 106 ? 1.994 0.832 -3.736 1.00 93.19 106 HIS A C 1
ATOM 828 O O . HIS A 1 106 ? 2.038 1.079 -2.537 1.00 93.19 106 HIS A O 1
ATOM 834 N N . ASP A 1 107 ? 1.466 -0.297 -4.208 1.00 90.81 107 ASP A N 1
ATOM 835 C CA . ASP A 1 107 ? 0.889 -1.322 -3.334 1.00 90.81 107 ASP A CA 1
ATOM 836 C C . ASP A 1 107 ? 1.941 -1.907 -2.366 1.00 90.81 107 ASP A C 1
ATOM 838 O O . ASP A 1 107 ? 1.599 -2.302 -1.250 1.00 90.81 107 ASP A O 1
ATOM 842 N N . TYR A 1 108 ? 3.216 -1.950 -2.774 1.00 92.75 108 TYR A N 1
ATOM 843 C CA . TYR A 1 108 ? 4.324 -2.430 -1.945 1.00 92.75 108 TYR A CA 1
ATOM 844 C C . TYR A 1 108 ? 4.833 -1.382 -0.947 1.00 92.75 108 TYR A C 1
ATOM 846 O O . TYR A 1 108 ? 5.015 -1.703 0.225 1.00 92.75 108 TYR A O 1
ATOM 854 N N . TYR A 1 109 ? 5.082 -0.150 -1.399 1.00 90.56 109 TYR A N 1
ATOM 855 C CA . TYR A 1 109 ? 5.649 0.917 -0.564 1.00 90.56 109 TYR A CA 1
ATOM 856 C C . TYR A 1 109 ? 4.607 1.613 0.312 1.00 90.56 109 TYR A C 1
ATOM 858 O O . TYR A 1 109 ? 4.937 2.098 1.391 1.00 90.56 109 TYR A O 1
ATOM 866 N N . ASN A 1 110 ? 3.343 1.594 -0.105 1.00 86.25 110 ASN A N 1
ATOM 867 C CA . ASN A 1 110 ? 2.211 2.137 0.635 1.00 86.25 110 ASN A CA 1
ATOM 868 C C . ASN A 1 110 ? 1.165 1.041 0.880 1.00 86.25 110 ASN A C 1
ATOM 870 O O . ASN A 1 110 ? 0.020 1.155 0.418 1.00 86.25 110 ASN A O 1
ATOM 874 N N . PRO A 1 111 ? 1.527 -0.040 1.600 1.00 81.75 111 PRO A N 1
ATOM 875 C CA . PRO A 1 111 ? 0.592 -1.114 1.851 1.00 81.75 111 PRO A CA 1
ATOM 876 C C . PRO A 1 111 ? -0.583 -0.547 2.641 1.00 81.75 111 PRO A C 1
ATOM 878 O O . PRO A 1 111 ? -0.422 0.053 3.709 1.00 81.75 111 PRO A O 1
ATOM 881 N N . LYS A 1 112 ? -1.797 -0.745 2.121 1.00 74.94 112 LYS A N 1
ATOM 882 C CA . LYS A 1 112 ? -2.999 -0.454 2.902 1.00 74.94 112 LYS A CA 1
ATOM 883 C C . LYS A 1 112 ? -2.907 -1.257 4.201 1.00 74.94 112 LYS A C 1
ATOM 885 O O . LYS A 1 112 ? -2.613 -2.455 4.129 1.00 74.94 112 LYS A O 1
ATOM 890 N N . PRO A 1 113 ? -3.160 -0.641 5.372 1.00 74.06 113 PRO A N 1
ATOM 891 C CA . PRO A 1 113 ? -3.195 -1.378 6.623 1.00 74.06 113 PRO A CA 1
ATOM 892 C C . PRO A 1 113 ? -4.066 -2.628 6.461 1.00 74.06 113 PRO A C 1
ATOM 894 O O . PRO A 1 113 ? -5.151 -2.523 5.872 1.00 74.06 113 PRO A O 1
ATOM 897 N N . PRO A 1 114 ? -3.618 -3.807 6.931 1.00 84.12 114 PRO A N 1
ATOM 898 C CA . PRO A 1 114 ? -4.404 -5.020 6.800 1.00 84.12 114 PRO A CA 1
ATOM 899 C C . PRO A 1 114 ? -5.803 -4.776 7.353 1.00 84.12 114 PRO A C 1
ATOM 901 O O . PRO A 1 114 ? -5.946 -4.285 8.472 1.00 84.12 114 PRO A O 1
ATOM 904 N N . VAL A 1 115 ? -6.839 -5.150 6.599 1.00 90.12 115 VAL A N 1
ATOM 905 C CA . VAL A 1 115 ? -8.238 -5.013 7.044 1.00 90.12 115 VAL A CA 1
ATOM 906 C C . VAL A 1 115 ? -8.430 -5.615 8.440 1.00 90.12 115 VAL A C 1
ATOM 908 O O . VAL A 1 115 ? -9.167 -5.073 9.257 1.00 90.12 115 VAL A O 1
ATOM 911 N N . LEU A 1 116 ? -7.712 -6.702 8.742 1.00 89.56 116 LEU A N 1
ATOM 912 C CA . LEU A 1 116 ? -7.690 -7.326 10.061 1.00 89.56 116 LEU A CA 1
ATOM 913 C C . LEU A 1 116 ? -7.195 -6.382 11.169 1.00 89.56 116 LEU A C 1
ATOM 915 O O . LEU A 1 116 ? -7.793 -6.350 12.239 1.00 89.56 116 LEU A O 1
ATOM 919 N N . LEU A 1 117 ? -6.143 -5.600 10.921 1.00 91.81 117 LEU A N 1
ATOM 920 C CA . LEU A 1 117 ? -5.606 -4.636 11.883 1.00 91.81 117 LEU A CA 1
ATOM 921 C C . LEU A 1 117 ? -6.585 -3.481 12.126 1.00 91.81 117 LEU A C 1
ATOM 923 O O . LEU A 1 117 ? -6.787 -3.069 13.266 1.00 91.81 117 LEU A O 1
ATOM 927 N N . GLU A 1 118 ? -7.225 -2.973 11.074 1.00 94.38 118 GLU A N 1
ATOM 928 C CA . GLU A 1 118 ? -8.231 -1.912 11.207 1.00 94.38 118 GLU A CA 1
ATOM 929 C C . GLU A 1 118 ? -9.471 -2.415 11.956 1.00 94.38 118 GLU A C 1
ATOM 931 O O . GLU A 1 118 ? -9.951 -1.753 12.877 1.00 94.38 118 GLU A O 1
ATOM 936 N N . ARG A 1 119 ? -9.923 -3.642 11.661 1.00 95.88 119 ARG A N 1
ATOM 937 C CA . ARG A 1 119 ? -10.992 -4.306 12.420 1.00 95.88 119 ARG A CA 1
ATOM 938 C C . ARG A 1 119 ? -10.600 -4.532 13.874 1.00 95.88 119 ARG A C 1
ATOM 940 O O . ARG A 1 119 ? -11.417 -4.296 14.755 1.00 95.88 119 ARG A O 1
ATOM 947 N N . PHE A 1 120 ? -9.361 -4.939 14.145 1.00 95.56 120 PHE A N 1
ATOM 948 C CA . PHE A 1 120 ? -8.854 -5.075 15.509 1.00 95.56 120 PHE A CA 1
ATOM 949 C C . PHE A 1 120 ? -8.932 -3.744 16.269 1.00 95.56 120 PHE A C 1
ATOM 951 O O . PHE A 1 120 ? -9.417 -3.718 17.396 1.00 95.56 120 PHE A O 1
ATOM 958 N N . ARG A 1 121 ? -8.522 -2.625 15.657 1.00 95.94 121 ARG A N 1
ATOM 959 C CA . ARG A 1 121 ? -8.649 -1.289 16.270 1.00 95.94 121 ARG A CA 1
ATOM 960 C C . ARG A 1 121 ? -10.108 -0.923 16.535 1.00 95.94 121 ARG A C 1
ATOM 962 O O . ARG A 1 121 ? -10.439 -0.522 17.643 1.00 95.94 121 ARG A O 1
ATOM 969 N N . PHE A 1 122 ? -10.980 -1.121 15.548 1.00 97.88 122 PHE A N 1
ATOM 970 C CA . PHE A 1 122 ? -12.416 -0.875 15.678 1.00 97.88 122 PHE A CA 1
ATOM 971 C C . PHE A 1 122 ? -13.043 -1.678 16.828 1.00 97.88 122 PHE A C 1
ATOM 973 O O . PHE A 1 122 ? -13.734 -1.117 17.677 1.00 97.88 122 PHE A O 1
ATOM 980 N N . TYR A 1 123 ? -12.775 -2.984 16.897 1.00 97.38 123 TYR A N 1
ATOM 981 C CA . TYR A 1 123 ? -13.374 -3.846 17.914 1.00 97.38 123 TYR A CA 1
ATOM 982 C C . TYR A 1 123 ? -12.809 -3.623 19.319 1.00 97.38 123 TYR A C 1
ATOM 984 O O . TYR A 1 123 ? -13.531 -3.856 20.290 1.00 97.38 123 TYR A O 1
ATOM 992 N N . ASN A 1 124 ? -11.585 -3.107 19.448 1.00 96.94 124 ASN A N 1
ATOM 993 C CA . ASN A 1 124 ? -11.005 -2.744 20.743 1.00 96.94 124 ASN A CA 1
ATOM 994 C C . ASN A 1 124 ? -11.358 -1.326 21.215 1.00 96.94 124 ASN A C 1
ATOM 996 O O . ASN A 1 124 ? -11.090 -0.998 22.367 1.00 96.94 124 ASN A O 1
ATOM 1000 N N . GLN A 1 125 ? -11.989 -0.497 20.381 1.00 97.44 125 GLN A N 1
ATOM 1001 C CA . GLN A 1 125 ? -12.363 0.860 20.774 1.00 97.44 125 GLN A CA 1
ATOM 1002 C C . GLN A 1 125 ? -13.482 0.845 21.829 1.00 97.44 125 GLN A C 1
ATOM 1004 O O . GLN A 1 125 ? -14.563 0.303 21.601 1.00 97.44 125 GLN A O 1
ATOM 1009 N N . ILE A 1 126 ? -13.259 1.461 22.984 1.00 97.06 126 ILE A N 1
ATOM 1010 C CA . ILE A 1 126 ? -14.253 1.608 24.060 1.00 97.06 126 ILE A CA 1
ATOM 1011 C C . ILE A 1 126 ? -14.430 3.087 24.387 1.00 97.06 126 ILE A C 1
ATOM 1013 O O . ILE A 1 126 ? -13.486 3.857 24.222 1.00 97.06 126 ILE A O 1
ATOM 1017 N N . GLN A 1 127 ? -15.628 3.475 24.822 1.00 98.12 127 GLN A N 1
ATOM 1018 C CA . GLN A 1 127 ? -15.900 4.850 25.214 1.00 98.12 127 GLN A CA 1
ATOM 1019 C C . GLN A 1 127 ? -15.078 5.203 26.459 1.00 98.12 127 GLN A C 1
ATOM 1021 O O . GLN A 1 127 ? -15.093 4.476 27.457 1.00 98.12 127 GLN A O 1
ATOM 1026 N N . GLY A 1 128 ? -14.373 6.330 26.411 1.00 96.88 128 GLY A N 1
ATOM 1027 C CA . GLY A 1 128 ? -13.647 6.852 27.565 1.00 96.88 128 GLY A CA 1
ATOM 1028 C C . GLY A 1 128 ? -14.586 7.329 28.691 1.00 96.88 128 GLY A C 1
ATOM 1029 O O . GLY A 1 128 ? -15.690 7.793 28.405 1.00 96.88 128 GLY A O 1
ATOM 1030 N N . PRO A 1 129 ? -14.152 7.328 29.969 1.00 94.81 129 PRO A N 1
ATOM 1031 C CA . PRO A 1 129 ? -14.984 7.751 31.108 1.00 94.81 129 PRO A CA 1
ATOM 1032 C C . PRO A 1 129 ? -15.547 9.177 31.018 1.00 94.81 129 PRO A C 1
ATOM 1034 O O . PRO A 1 129 ? -16.556 9.495 31.640 1.00 94.81 129 PRO A O 1
ATOM 1037 N N . SER A 1 130 ? -14.874 10.051 30.269 1.00 95.81 130 SER A N 1
ATOM 1038 C CA . SER A 1 130 ? -15.267 11.451 30.057 1.00 95.81 130 SER A CA 1
ATOM 1039 C C . SER A 1 130 ? -15.544 11.774 28.586 1.00 95.81 130 SER A C 1
ATOM 1041 O O . SER A 1 130 ? -15.779 12.932 28.252 1.00 95.81 130 SER A O 1
ATOM 1043 N N . GLU A 1 131 ? -15.502 10.771 27.706 1.00 96.38 131 GLU A N 1
ATOM 1044 C CA . GLU A 1 131 ? -15.766 10.939 26.279 1.00 96.38 131 GLU A CA 1
ATOM 1045 C C . GLU A 1 131 ? -17.271 11.057 26.045 1.00 96.38 131 GLU A C 1
ATOM 1047 O O . GLU A 1 131 ? -18.063 10.245 26.541 1.00 96.38 131 GLU A O 1
ATOM 1052 N N . LYS A 1 132 ? -17.699 12.054 25.268 1.00 97.12 132 LYS A N 1
ATOM 1053 C CA . LYS A 1 132 ? -19.121 12.194 24.945 1.00 97.12 132 LYS A CA 1
ATOM 1054 C C . LYS A 1 132 ? -19.546 11.093 23.980 1.00 97.12 132 LYS A C 1
ATOM 1056 O O . LYS A 1 132 ? -18.819 10.732 23.061 1.00 97.12 132 LYS A O 1
ATOM 1061 N N . ILE A 1 133 ? -20.794 10.644 24.096 1.00 95.88 133 ILE A N 1
ATOM 1062 C CA . ILE A 1 133 ? -21.366 9.608 23.215 1.00 95.88 133 ILE A CA 1
ATOM 1063 C C . ILE A 1 133 ? -21.225 9.974 21.724 1.00 95.88 133 ILE A C 1
ATOM 1065 O O . ILE A 1 133 ? -20.944 9.113 20.892 1.00 95.88 133 ILE A O 1
ATOM 1069 N N . ALA A 1 134 ? -21.401 11.253 21.376 1.00 96.94 134 ALA A N 1
ATOM 1070 C CA . ALA A 1 134 ? -21.260 11.728 20.000 1.00 96.94 134 ALA A CA 1
ATOM 1071 C C . ALA A 1 134 ? -19.812 11.642 19.479 1.00 96.94 134 ALA A C 1
ATOM 1073 O O . ALA A 1 134 ? -19.612 11.319 18.309 1.00 96.94 134 ALA A O 1
ATOM 1074 N N . GLU A 1 135 ? -18.823 11.901 20.339 1.00 97.75 135 GLU A N 1
ATOM 1075 C CA . GLU A 1 135 ? -17.392 11.792 20.017 1.00 97.75 135 GLU A CA 1
ATOM 1076 C C . GLU A 1 135 ? -17.023 10.322 19.794 1.00 97.75 135 GLU A C 1
ATOM 1078 O O . GLU A 1 135 ? -16.474 9.976 18.748 1.00 97.75 135 GLU A O 1
ATOM 1083 N N . TYR A 1 136 ? -17.479 9.447 20.693 1.00 97.94 136 TYR A N 1
ATOM 1084 C CA . TYR A 1 136 ? -17.300 8.004 20.576 1.00 97.94 136 TYR A CA 1
ATOM 1085 C C . TYR A 1 136 ? -17.887 7.440 19.271 1.00 97.94 136 TYR A C 1
ATOM 1087 O O . 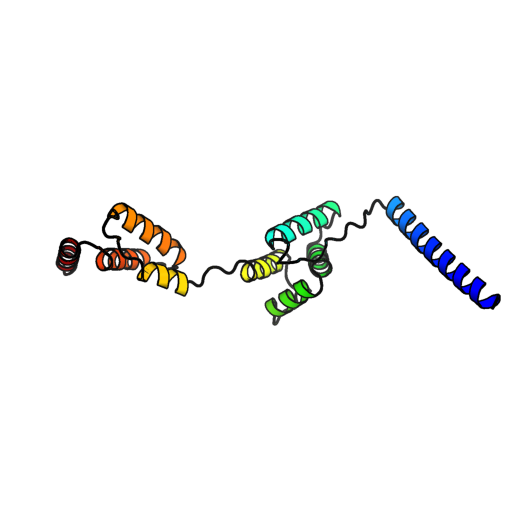TYR A 1 136 ? -17.230 6.697 18.539 1.00 97.94 136 TYR A O 1
ATOM 1095 N N . LEU A 1 137 ? -19.119 7.828 18.922 1.00 97.00 137 LEU A N 1
ATOM 1096 C CA . LEU A 1 137 ? -19.755 7.397 17.675 1.00 97.00 137 LEU A CA 1
ATOM 1097 C C . LEU A 1 137 ? -19.019 7.927 16.434 1.00 97.00 137 LEU A C 1
ATOM 1099 O O . LEU A 1 137 ? -18.900 7.209 15.436 1.00 97.00 137 LEU A O 1
ATOM 1103 N N . ALA A 1 138 ? -18.541 9.173 16.473 1.00 97.62 138 ALA A N 1
ATOM 1104 C CA . ALA A 1 138 ? -17.751 9.746 15.387 1.00 97.62 138 ALA A CA 1
ATOM 1105 C C . ALA A 1 138 ? -16.445 8.964 15.183 1.00 97.62 138 ALA A C 1
ATOM 1107 O O . ALA A 1 138 ? -16.093 8.646 14.044 1.00 97.62 138 ALA A O 1
ATOM 1108 N N . GLU A 1 139 ? -15.782 8.576 16.272 1.00 97.94 139 GLU A N 1
ATOM 1109 C CA . GLU A 1 139 ? -14.558 7.783 16.227 1.00 97.94 139 GLU A CA 1
ATOM 1110 C C . GLU A 1 139 ? -14.801 6.367 15.685 1.00 97.94 139 GLU A C 1
ATOM 1112 O O . GLU A 1 139 ? -14.081 5.912 14.792 1.00 97.94 139 GLU A O 1
ATOM 1117 N N . LEU A 1 140 ? -15.873 5.690 16.113 1.00 98.06 140 LEU A N 1
ATOM 1118 C CA . LEU A 1 140 ? -16.263 4.396 15.540 1.00 98.06 140 LEU A CA 1
ATOM 1119 C C . LEU A 1 140 ? -16.523 4.487 14.032 1.00 98.06 140 LEU A C 1
ATOM 1121 O O . LEU A 1 140 ? -16.057 3.632 13.273 1.00 98.06 140 LEU A O 1
ATOM 1125 N N . ARG A 1 141 ? -17.219 5.535 13.570 1.00 97.25 141 ARG A N 1
ATOM 1126 C CA . ARG A 1 141 ? -17.435 5.780 12.134 1.00 97.25 141 ARG A CA 1
ATOM 1127 C C . ARG A 1 141 ? -16.109 5.977 11.406 1.00 97.25 141 ARG A C 1
ATOM 1129 O O . ARG A 1 141 ? -15.889 5.343 10.371 1.00 97.25 141 ARG A O 1
ATOM 1136 N N . ARG A 1 142 ? -15.202 6.778 11.970 1.00 97.25 142 ARG A N 1
ATOM 1137 C CA . ARG A 1 142 ? -13.865 7.015 11.413 1.00 97.25 142 ARG A CA 1
ATOM 1138 C C . ARG A 1 142 ? -13.082 5.709 11.259 1.00 97.25 142 ARG A C 1
ATOM 1140 O O . ARG A 1 142 ? -12.562 5.449 10.174 1.00 97.25 142 ARG A O 1
ATOM 1147 N N . LEU A 1 143 ? -13.043 4.863 12.288 1.00 96.75 143 LEU A N 1
ATOM 1148 C CA . LEU A 1 143 ? -12.354 3.565 12.255 1.00 96.75 143 LEU A CA 1
ATOM 1149 C C . LEU A 1 143 ? -13.011 2.582 11.269 1.00 96.75 143 LEU A C 1
ATOM 1151 O O . LEU A 1 143 ? -12.324 1.926 10.484 1.00 96.75 143 LEU A O 1
ATOM 1155 N N . SER A 1 144 ? -14.346 2.527 11.243 1.00 96.50 144 SER A N 1
ATOM 1156 C CA . SER A 1 144 ? -15.102 1.610 10.376 1.00 96.50 144 SER A CA 1
ATOM 1157 C C . SER A 1 144 ? -14.856 1.837 8.878 1.00 96.50 144 SER A C 1
ATOM 1159 O O . SER A 1 144 ? -14.884 0.878 8.104 1.00 96.50 144 SER A O 1
ATOM 1161 N N . SER A 1 145 ? -14.525 3.073 8.475 1.00 94.44 145 SER A N 1
ATOM 1162 C CA . SER A 1 145 ? -14.246 3.438 7.076 1.00 94.44 145 SER A CA 1
ATOM 1163 C C . SER A 1 145 ? -13.096 2.634 6.453 1.00 94.44 145 SER A C 1
ATOM 1165 O O . SER A 1 145 ? -13.061 2.440 5.240 1.00 94.44 145 SER A O 1
ATOM 1167 N N . LYS A 1 146 ? -12.184 2.110 7.284 1.00 92.56 146 LYS A N 1
ATOM 1168 C CA . LYS A 1 146 ? -11.024 1.308 6.864 1.00 92.56 146 LYS A CA 1
ATOM 1169 C C . LYS A 1 146 ? -11.217 -0.202 7.051 1.00 92.56 146 LYS A C 1
ATOM 1171 O O . LYS A 1 146 ? -10.361 -0.987 6.658 1.00 92.56 146 LYS A O 1
ATOM 1176 N N . CYS A 1 147 ? -12.337 -0.628 7.634 1.00 93.81 147 CYS A N 1
ATOM 1177 C CA . CYS A 1 147 ? -12.575 -2.019 8.036 1.00 93.81 147 CYS A CA 1
ATOM 1178 C C . CYS A 1 147 ? -13.184 -2.902 6.936 1.00 93.81 147 CYS A C 1
ATOM 1180 O O . CYS A 1 147 ? -13.337 -4.111 7.139 1.00 93.81 147 CYS A O 1
ATOM 1182 N N . ASN A 1 148 ? -13.562 -2.319 5.793 1.00 94.25 148 ASN A N 1
ATOM 1183 C CA . ASN A 1 148 ? -14.215 -3.013 4.680 1.00 94.25 148 ASN A CA 1
ATOM 1184 C C . ASN A 1 148 ? -15.382 -3.916 5.145 1.00 94.25 148 ASN A C 1
ATOM 1186 O O . ASN A 1 148 ? -15.376 -5.126 4.912 1.00 94.25 148 ASN A O 1
ATOM 1190 N N . PHE A 1 149 ? -16.341 -3.357 5.894 1.00 94.50 149 PHE A N 1
ATOM 1191 C CA . PHE A 1 149 ? -17.508 -4.108 6.385 1.00 94.50 149 PHE A CA 1
ATOM 1192 C C . PHE A 1 149 ? -18.559 -4.384 5.297 1.00 94.50 149 PHE A C 1
ATOM 1194 O O . PHE A 1 149 ? -19.357 -5.307 5.444 1.00 94.50 149 PHE A O 1
ATOM 1201 N N . GLY A 1 150 ? -18.554 -3.628 4.194 1.00 94.25 150 GLY A N 1
ATOM 1202 C CA . GLY A 1 150 ? -19.539 -3.784 3.122 1.00 94.25 150 GLY A CA 1
ATOM 1203 C C . GLY A 1 150 ? -20.968 -3.609 3.643 1.00 94.25 150 GLY A C 1
ATOM 1204 O O . GLY A 1 150 ? -21.240 -2.683 4.405 1.00 94.25 150 GLY A O 1
ATOM 1205 N N . GLY A 1 151 ? -21.866 -4.523 3.266 1.00 95.25 151 GLY A N 1
ATOM 1206 C CA . GLY A 1 151 ? -23.266 -4.504 3.708 1.00 95.25 151 GLY A CA 1
ATOM 1207 C C . GLY A 1 151 ? -23.467 -4.647 5.221 1.00 95.25 151 GLY A C 1
ATOM 1208 O O . GLY A 1 151 ? -24.515 -4.257 5.707 1.00 95.25 151 GLY A O 1
ATOM 1209 N N . TYR A 1 152 ? -22.462 -5.132 5.959 1.00 95.88 152 TYR A N 1
ATOM 1210 C CA . TYR A 1 152 ? -22.517 -5.343 7.413 1.00 95.88 152 TYR A CA 1
ATOM 1211 C C . TYR A 1 152 ? -22.118 -4.099 8.235 1.00 95.88 152 TYR A C 1
ATOM 1213 O O . TYR A 1 152 ? -21.923 -4.163 9.448 1.00 95.88 152 TYR A O 1
ATOM 1221 N N . LEU A 1 153 ? -21.896 -2.951 7.585 1.00 96.56 153 LEU A N 1
ATOM 1222 C CA . LEU A 1 153 ? -21.373 -1.755 8.249 1.00 96.56 153 LEU A CA 1
ATOM 1223 C C . LEU A 1 153 ? -22.289 -1.250 9.374 1.00 96.56 153 LEU A C 1
ATOM 1225 O O . LEU A 1 153 ? -21.798 -0.878 10.440 1.00 96.56 153 LEU A O 1
ATOM 1229 N N . ASN A 1 154 ? -23.602 -1.220 9.139 1.00 96.00 154 ASN A N 1
ATOM 1230 C CA . ASN A 1 154 ? -24.555 -0.658 10.095 1.00 96.00 154 ASN A CA 1
ATOM 1231 C C . ASN A 1 154 ? -24.691 -1.545 11.334 1.00 96.00 154 ASN A C 1
ATOM 1233 O O . ASN A 1 154 ? -24.715 -1.039 12.454 1.00 96.00 154 ASN A O 1
ATOM 1237 N N . GLU A 1 155 ? -24.717 -2.859 11.137 1.00 96.88 155 GLU A N 1
ATOM 1238 C CA . GLU A 1 155 ? -24.733 -3.867 12.188 1.00 96.88 155 GLU A CA 1
ATOM 1239 C C . GLU A 1 155 ? -23.442 -3.808 13.004 1.00 96.88 155 GLU A C 1
ATOM 1241 O O . GLU A 1 155 ? -23.503 -3.675 14.223 1.00 96.88 155 GLU A O 1
ATOM 1246 N N . ALA A 1 156 ? -22.273 -3.779 12.352 1.00 96.88 156 ALA A N 1
ATOM 1247 C CA . ALA A 1 156 ? -20.991 -3.650 13.041 1.00 96.88 156 ALA A CA 1
ATOM 1248 C C . ALA A 1 156 ? -20.913 -2.375 13.897 1.00 96.88 156 ALA A C 1
ATOM 1250 O O . ALA A 1 156 ? -20.467 -2.433 15.043 1.00 96.88 156 ALA A O 1
ATOM 1251 N N . LEU A 1 157 ? -21.352 -1.230 13.359 1.00 97.44 157 LEU A N 1
ATOM 1252 C CA . LEU A 1 157 ? -21.387 0.042 14.085 1.00 97.44 157 LEU A CA 1
ATOM 1253 C C . LEU A 1 157 ? -22.345 -0.004 15.270 1.00 97.44 157 LEU A C 1
ATOM 1255 O O . LEU A 1 157 ? -21.959 0.411 16.359 1.00 97.44 157 LEU A O 1
ATOM 1259 N N . ARG A 1 158 ? -23.568 -0.506 15.074 1.00 95.62 158 ARG A N 1
ATOM 1260 C CA . ARG A 1 158 ? -24.575 -0.627 16.134 1.00 95.62 158 ARG A CA 1
ATOM 1261 C C . ARG A 1 158 ? -24.070 -1.521 17.258 1.00 95.62 158 ARG A C 1
ATOM 1263 O O . ARG A 1 158 ? -24.057 -1.098 18.413 1.00 95.62 158 ARG A O 1
ATOM 1270 N N . ASP A 1 159 ? -23.642 -2.730 16.916 1.00 95.19 159 ASP A N 1
ATOM 1271 C CA . ASP A 1 159 ? -23.228 -3.736 17.887 1.00 95.19 159 ASP A CA 1
ATOM 1272 C C . ASP A 1 159 ? -22.008 -3.238 18.661 1.00 95.19 159 ASP A C 1
ATOM 1274 O O . ASP A 1 159 ? -21.967 -3.314 19.891 1.00 95.19 159 ASP A O 1
ATOM 1278 N N . LYS A 1 160 ? -21.032 -2.642 17.961 1.00 96.75 160 LYS A N 1
ATOM 1279 C CA . LYS A 1 160 ? -19.842 -2.123 18.625 1.00 96.75 160 LYS A CA 1
ATOM 1280 C C . LYS A 1 160 ? -20.134 -0.898 19.486 1.00 96.75 160 LYS A C 1
ATOM 1282 O O . LYS A 1 160 ? -19.599 -0.823 20.590 1.00 96.75 160 LYS A O 1
ATOM 1287 N N . PHE A 1 161 ? -20.981 0.014 19.007 1.00 96.50 161 PHE A N 1
ATOM 1288 C CA . PHE A 1 161 ? -21.410 1.186 19.763 1.00 96.50 161 PHE A CA 1
ATOM 1289 C C . PHE A 1 161 ? -22.024 0.764 21.093 1.00 96.50 161 PHE A C 1
ATOM 1291 O O . PHE A 1 161 ? -21.528 1.181 22.131 1.00 96.50 161 PHE A O 1
ATOM 1298 N N . VAL A 1 162 ? -23.022 -0.126 21.080 1.00 95.38 162 VAL A N 1
ATOM 1299 C CA . VAL A 1 162 ? -23.682 -0.581 22.312 1.00 95.38 162 VAL A CA 1
ATOM 1300 C C . VAL A 1 162 ? -22.694 -1.304 23.231 1.00 95.38 162 VAL A C 1
ATOM 1302 O O . VAL A 1 162 ? -22.599 -0.967 24.411 1.00 95.38 162 VAL A O 1
ATOM 1305 N N . CYS A 1 163 ? -21.916 -2.257 22.710 1.00 94.88 163 CYS A N 1
ATOM 1306 C CA . CYS A 1 163 ? -20.986 -3.056 23.515 1.00 94.88 163 CYS A CA 1
ATOM 1307 C C . CYS A 1 163 ? -19.800 -2.259 24.083 1.00 94.88 163 CYS A C 1
ATOM 1309 O O . CYS A 1 163 ? -19.163 -2.723 25.025 1.00 94.88 163 CYS A O 1
ATOM 1311 N N . GLY A 1 164 ? -19.474 -1.095 23.519 1.00 95.88 164 GLY A N 1
ATOM 1312 C CA . GLY A 1 164 ? -18.371 -0.256 23.984 1.00 95.88 164 GLY A CA 1
ATOM 1313 C C . GLY A 1 164 ? -18.782 0.994 24.762 1.00 95.88 164 GLY A C 1
ATOM 1314 O O . GLY A 1 164 ? -17.892 1.767 25.107 1.00 95.88 164 GLY A O 1
ATOM 1315 N N . LEU A 1 165 ? -20.076 1.199 25.048 1.00 97.00 165 LEU A N 1
ATOM 1316 C CA . LEU A 1 165 ? -20.540 2.288 25.915 1.00 97.00 165 LEU A CA 1
ATOM 1317 C C . LEU A 1 165 ? -19.939 2.183 27.322 1.00 97.00 165 LEU A C 1
ATOM 1319 O O . LEU A 1 165 ? -19.891 1.104 27.911 1.00 97.00 165 LEU A O 1
ATOM 1323 N N . PHE A 1 166 ? -19.548 3.330 27.876 1.00 96.25 166 PHE A N 1
ATOM 1324 C CA . PHE A 1 166 ? -19.011 3.429 29.233 1.00 96.25 166 PHE A CA 1
ATOM 1325 C C . PHE A 1 166 ? -20.115 3.282 30.292 1.00 96.25 166 PHE A C 1
ATOM 1327 O O . PHE A 1 166 ? -19.939 2.611 31.310 1.00 96.25 166 PHE A O 1
ATOM 1334 N N . ASP A 1 167 ? -21.278 3.890 30.044 1.00 94.31 167 ASP A N 1
ATOM 1335 C CA . ASP A 1 167 ? -22.420 3.829 30.954 1.00 94.31 167 ASP A CA 1
ATOM 1336 C C . ASP A 1 167 ? -23.152 2.482 30.831 1.00 94.31 167 ASP A C 1
ATOM 1338 O O . ASP A 1 167 ? -23.909 2.219 29.890 1.00 94.31 167 ASP A O 1
ATOM 1342 N N . THR A 1 168 ? -22.946 1.631 31.836 1.00 91.88 168 THR A N 1
ATOM 1343 C CA . THR A 1 168 ? -23.550 0.294 31.899 1.00 91.88 168 THR A CA 1
ATOM 1344 C C . THR A 1 168 ? -25.077 0.308 32.037 1.00 91.88 168 THR A C 1
ATOM 1346 O O . THR A 1 168 ? -25.725 -0.668 31.655 1.00 91.88 168 THR A O 1
ATOM 1349 N N . ALA A 1 169 ? -25.685 1.380 32.555 1.00 93.06 169 ALA A N 1
ATOM 1350 C CA . ALA A 1 169 ? -27.138 1.496 32.655 1.00 93.06 169 ALA A CA 1
ATOM 1351 C C . ALA A 1 169 ? -27.754 1.792 31.282 1.00 93.06 169 ALA A C 1
ATOM 1353 O O . ALA A 1 169 ? -28.716 1.127 30.885 1.00 93.06 169 ALA A O 1
ATOM 1354 N N . ILE A 1 170 ? -27.155 2.722 30.526 1.00 91.50 170 ILE A N 1
ATOM 1355 C CA . ILE A 1 170 ? -27.552 3.000 29.136 1.00 91.50 170 ILE A CA 1
ATOM 1356 C C . ILE A 1 170 ? -27.365 1.744 28.283 1.00 91.50 170 ILE A C 1
ATOM 1358 O O . ILE A 1 170 ? -28.288 1.336 27.578 1.00 91.50 170 ILE A O 1
ATOM 1362 N N . GLN A 1 171 ? -26.214 1.079 28.402 1.00 92.81 171 GLN A N 1
ATOM 1363 C CA . GLN A 1 171 ? -25.925 -0.154 27.672 1.00 92.81 171 GLN A CA 1
ATOM 1364 C C . GLN A 1 171 ? -26.972 -1.252 27.938 1.00 92.81 171 GLN A C 1
ATOM 1366 O O . GLN A 1 171 ? -27.503 -1.844 26.997 1.00 92.81 171 GLN A O 1
ATOM 1371 N N . LYS A 1 172 ? -27.328 -1.500 29.207 1.00 92.44 172 LYS A N 1
ATOM 1372 C CA . LYS A 1 172 ? -28.376 -2.473 29.568 1.00 92.44 172 LYS A CA 1
ATOM 1373 C C . LYS A 1 172 ? -29.730 -2.126 28.948 1.00 92.44 172 LYS A C 1
ATOM 1375 O O . LYS A 1 172 ? -30.419 -3.021 28.462 1.00 92.44 172 LYS A O 1
ATOM 1380 N N . ASN A 1 173 ? -30.098 -0.844 28.929 1.00 91.62 173 ASN A N 1
ATOM 1381 C CA . ASN A 1 173 ? -31.342 -0.387 28.308 1.00 91.62 173 ASN A CA 1
ATOM 1382 C C . ASN A 1 173 ? -31.345 -0.647 26.791 1.00 91.62 173 ASN A C 1
ATOM 1384 O O . ASN A 1 173 ? -32.330 -1.148 26.248 1.00 91.62 173 ASN A O 1
ATOM 1388 N N . CYS A 1 174 ? -30.220 -0.389 26.114 1.00 89.19 174 CYS A N 1
ATOM 1389 C CA . CYS A 1 174 ? -30.058 -0.696 24.694 1.00 89.19 174 CYS A CA 1
ATOM 1390 C C . CYS A 1 174 ? -30.259 -2.190 24.404 1.00 89.19 174 CYS A C 1
ATOM 1392 O O . CYS A 1 174 ? -30.977 -2.528 23.463 1.00 89.19 174 CYS A O 1
ATOM 1394 N N . PHE A 1 175 ? -29.704 -3.089 25.223 1.00 87.81 175 PHE A N 1
ATOM 1395 C CA . PHE A 1 175 ? -29.908 -4.530 25.033 1.00 87.81 175 PHE A CA 1
ATOM 1396 C C . PHE A 1 175 ? -31.375 -4.941 25.189 1.00 87.81 175 PHE A C 1
ATOM 1398 O O . PHE A 1 175 ? -31.887 -5.684 24.359 1.00 87.81 175 PHE A O 1
ATOM 1405 N N . GLN A 1 176 ? -32.078 -4.409 26.190 1.00 86.81 176 GLN A N 1
ATOM 1406 C CA . GLN A 1 176 ? -33.496 -4.716 26.420 1.00 86.81 176 GLN A CA 1
ATOM 1407 C C . GLN A 1 176 ? -34.398 -4.278 25.260 1.00 86.81 176 GLN A C 1
ATOM 1409 O O . GLN A 1 176 ? -35.357 -4.967 24.929 1.00 86.81 176 GLN A O 1
ATOM 1414 N N . ARG A 1 177 ? -34.077 -3.152 24.618 1.00 78.69 177 ARG A N 1
ATOM 1415 C CA . ARG A 1 177 ? -34.842 -2.622 23.479 1.00 78.69 177 ARG A CA 1
ATOM 1416 C C . ARG A 1 177 ? -34.563 -3.326 22.152 1.00 78.69 177 ARG A C 1
ATOM 1418 O O . ARG A 1 177 ? -35.330 -3.132 21.222 1.00 78.69 177 ARG A O 1
ATOM 1425 N N . THR A 1 178 ? -33.491 -4.112 22.061 1.00 62.12 178 THR A N 1
ATOM 1426 C CA . THR A 1 178 ? -33.076 -4.791 20.817 1.00 62.12 178 THR A CA 1
ATOM 1427 C C . THR A 1 178 ? -33.646 -6.220 20.704 1.00 62.12 178 THR A C 1
ATOM 1429 O O . THR A 1 178 ? -33.425 -6.890 19.703 1.00 62.12 178 THR A O 1
ATOM 1432 N N . ILE A 1 179 ? -34.378 -6.704 21.719 1.00 55.03 179 ILE A N 1
ATOM 1433 C CA . ILE A 1 179 ? -34.974 -8.060 21.775 1.00 55.03 179 ILE A CA 1
ATOM 1434 C C . ILE A 1 179 ? -36.373 -8.124 21.106 1.00 55.03 179 ILE A C 1
ATOM 1436 O O . ILE A 1 179 ? -36.977 -9.194 21.019 1.00 55.03 179 ILE A O 1
ATOM 1440 N N . HIS A 1 180 ? -36.880 -7.007 20.581 1.00 42.75 180 HIS A N 1
ATOM 1441 C CA . HIS A 1 180 ? -38.157 -6.899 19.861 1.00 42.75 180 HIS A CA 1
ATOM 1442 C C . HIS A 1 180 ? -37.941 -6.322 18.462 1.00 42.75 180 HIS A C 1
ATOM 1444 O O . HIS A 1 180 ? -38.738 -6.681 17.569 1.00 42.75 180 HIS A O 1
#

Radius of gyration: 30.03 Å; chains: 1; bounding box: 100×35×63 Å

Foldseek 3Di:
DVVVVVVVVVVVVVVVVVVVVVVVVCVVVVDPVPQQAADDVVPDDLVVSLVVLVVVCVVVVVPDQLVSLVSCCVRNDDVLNVVLCVLQPPDHSSVDTPVVSSVSSCCVRVPQPPLVVLVVVLQPQAADPPHDLVNSLVVSVVSLVSNPCPPCSVVSSLVSSLVRYPDPVVSVVSVVVVVD